Protein AF-A0A1V6MHF2-F1 (afdb_monomer_lite)

Sequence (76 aa):
MAGLLAAGRRGHPWTGWSFSAGWGSQEKLNVTLVEPELVVEVGVDVARDASGRWRHPARWHRARPDLSPADRRATG

Structure (mmCIF, N/CA/C/O backbone):
data_AF-A0A1V6MHF2-F1
#
_entry.id   AF-A0A1V6MHF2-F1
#
loop_
_atom_site.group_PDB
_atom_site.id
_atom_site.type_symbol
_atom_site.label_atom_id
_atom_site.label_alt_id
_atom_site.label_comp_id
_atom_site.label_asym_id
_atom_site.label_entity_id
_atom_site.label_seq_id
_atom_site.pdbx_PDB_ins_code
_atom_site.Cartn_x
_atom_site.Cartn_y
_atom_site.Cartn_z
_atom_site.occupancy
_atom_site.B_iso_or_equiv
_atom_site.auth_seq_id
_atom_site.auth_comp_id
_atom_site.auth_asym_id
_atom_site.auth_atom_id
_atom_site.pdbx_PDB_model_num
ATOM 1 N N . MET A 1 1 ? -7.496 1.285 -11.312 1.00 58.38 1 MET A N 1
ATOM 2 C CA . MET A 1 1 ? -6.805 0.230 -10.534 1.00 58.38 1 MET A CA 1
ATOM 3 C C . MET A 1 1 ? -7.272 -1.172 -10.903 1.00 58.38 1 MET A C 1
ATOM 5 O O . MET A 1 1 ? -6.462 -2.081 -10.777 1.00 58.38 1 MET A O 1
ATOM 9 N N . ALA A 1 2 ? -8.525 -1.382 -11.340 1.00 56.50 2 ALA A N 1
ATOM 10 C CA . ALA A 1 2 ? -8.943 -2.688 -11.856 1.00 56.50 2 ALA A CA 1
ATOM 11 C C . ALA A 1 2 ? -7.957 -3.163 -12.943 1.00 56.50 2 ALA A C 1
ATOM 13 O O . ALA A 1 2 ? -7.660 -2.402 -13.862 1.00 56.50 2 ALA A O 1
ATOM 14 N N . GLY A 1 3 ? -7.392 -4.359 -12.761 1.00 76.56 3 GLY A N 1
ATOM 15 C CA . GLY A 1 3 ? -6.377 -4.948 -13.643 1.00 76.56 3 GLY A CA 1
ATOM 16 C C . GLY A 1 3 ? -4.908 -4.761 -13.232 1.00 76.56 3 GLY A C 1
ATOM 17 O O . GLY A 1 3 ? -4.055 -5.396 -13.836 1.00 76.56 3 GLY A O 1
ATOM 18 N N . LEU A 1 4 ? -4.588 -3.946 -12.215 1.00 85.38 4 LEU A N 1
ATOM 19 C CA . LEU A 1 4 ? -3.196 -3.742 -11.755 1.00 85.38 4 LEU A CA 1
ATOM 20 C C . LEU A 1 4 ? -2.807 -4.577 -10.527 1.00 85.38 4 LEU A C 1
ATOM 22 O O . LEU A 1 4 ? -1.633 -4.644 -10.179 1.00 85.38 4 LEU A O 1
ATOM 26 N N . LEU A 1 5 ? -3.785 -5.164 -9.839 1.00 90.69 5 LEU A N 1
ATOM 27 C CA . LEU A 1 5 ? -3.559 -5.974 -8.647 1.00 90.69 5 LEU A CA 1
ATOM 28 C C . LEU A 1 5 ? -3.703 -7.450 -9.002 1.00 90.69 5 LEU A C 1
ATOM 30 O O . LEU A 1 5 ? -4.735 -7.859 -9.535 1.00 90.69 5 LEU A O 1
ATOM 34 N N . ALA A 1 6 ? -2.684 -8.237 -8.668 1.00 91.69 6 ALA A N 1
ATOM 35 C CA . ALA A 1 6 ? -2.746 -9.689 -8.718 1.00 91.69 6 ALA A CA 1
ATOM 36 C C . ALA A 1 6 ? -3.142 -10.234 -7.342 1.00 91.69 6 ALA A C 1
ATOM 38 O O . ALA A 1 6 ? -2.696 -9.726 -6.312 1.00 91.69 6 ALA A O 1
ATOM 39 N N . ALA A 1 7 ? -3.989 -11.263 -7.322 1.00 92.56 7 ALA A N 1
ATOM 40 C CA . ALA A 1 7 ? -4.369 -11.934 -6.084 1.00 92.56 7 ALA A CA 1
ATOM 41 C C . ALA A 1 7 ? -3.134 -12.522 -5.386 1.00 92.56 7 ALA A C 1
ATOM 43 O O . ALA A 1 7 ? -2.251 -13.058 -6.052 1.00 92.56 7 ALA A O 1
ATOM 44 N N . GLY A 1 8 ? -3.087 -12.440 -4.055 1.00 90.75 8 GLY A N 1
ATOM 45 C CA . GLY A 1 8 ? -1.977 -12.987 -3.282 1.00 90.75 8 GLY A CA 1
ATOM 46 C C . GLY A 1 8 ? -1.868 -14.505 -3.433 1.00 90.75 8 GLY A C 1
ATOM 47 O O . GLY A 1 8 ? -2.855 -15.237 -3.329 1.00 90.75 8 GLY A O 1
ATOM 48 N N . ARG A 1 9 ? -0.650 -14.989 -3.654 1.00 90.25 9 ARG A N 1
ATOM 49 C CA . ARG A 1 9 ? -0.319 -16.406 -3.792 1.00 90.25 9 ARG A CA 1
ATOM 50 C C . ARG A 1 9 ? -0.448 -17.165 -2.480 1.00 90.25 9 ARG A C 1
ATOM 52 O O . ARG A 1 9 ? -0.424 -16.612 -1.376 1.00 90.25 9 ARG A O 1
ATOM 59 N N . ARG A 1 10 ? -0.475 -18.494 -2.604 1.00 88.56 10 ARG A N 1
ATOM 60 C CA . ARG A 1 10 ? -0.360 -19.399 -1.458 1.00 88.56 10 ARG A CA 1
ATOM 61 C C . ARG A 1 10 ? 0.945 -19.117 -0.704 1.00 88.56 10 ARG A C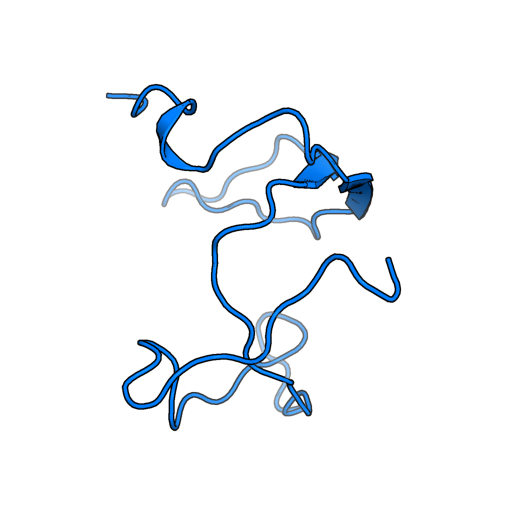 1
ATOM 63 O O . ARG A 1 10 ? 2.017 -19.132 -1.302 1.00 88.56 10 ARG A O 1
ATOM 70 N N . GLY A 1 11 ? 0.845 -18.891 0.605 1.00 88.44 11 GLY A N 1
ATOM 71 C CA . GLY A 1 11 ? 1.990 -18.518 1.441 1.00 88.44 11 GLY A CA 1
ATOM 72 C C . GLY A 1 11 ? 2.258 -17.013 1.501 1.00 88.44 11 GLY A C 1
ATOM 73 O O . GLY A 1 11 ? 3.358 -16.617 1.878 1.00 88.44 11 GLY A O 1
ATOM 74 N N . HIS A 1 12 ? 1.281 -16.171 1.144 1.00 89.88 12 HIS A N 1
ATOM 75 C CA . HIS A 1 12 ? 1.385 -14.729 1.348 1.00 89.88 12 HIS A CA 1
ATOM 76 C C . HIS A 1 12 ? 1.769 -14.419 2.815 1.00 89.88 12 HIS A C 1
ATOM 78 O O . HIS A 1 12 ? 1.113 -14.956 3.718 1.00 89.88 12 HIS A O 1
ATOM 84 N N . PRO A 1 13 ? 2.769 -13.552 3.083 1.00 89.69 13 PRO A N 1
ATOM 85 C CA . PRO A 1 13 ? 3.323 -13.337 4.429 1.00 89.69 13 PRO A CA 1
ATOM 86 C C . PRO A 1 13 ? 2.299 -12.926 5.492 1.00 89.69 13 PRO A C 1
ATOM 88 O O . PRO A 1 13 ? 2.487 -13.175 6.679 1.00 89.69 13 PRO A O 1
ATOM 91 N N . TRP A 1 14 ? 1.207 -12.295 5.060 1.00 92.31 14 TRP A N 1
ATOM 92 C CA . TRP A 1 14 ? 0.132 -11.818 5.936 1.00 92.31 14 TRP A CA 1
ATOM 93 C C . TRP A 1 14 ? -1.092 -12.736 6.002 1.00 92.31 14 TRP A C 1
ATOM 95 O O . TRP A 1 14 ? -2.148 -12.336 6.488 1.00 92.31 14 TRP A O 1
ATOM 105 N N . THR A 1 15 ? -0.985 -13.973 5.517 1.00 93.00 15 THR A N 1
ATOM 106 C CA . THR A 1 15 ? -2.062 -14.959 5.675 1.00 93.00 15 THR A CA 1
ATOM 107 C C . THR A 1 15 ? -2.344 -15.184 7.165 1.00 93.00 15 THR A C 1
ATOM 109 O O . THR A 1 15 ? -1.427 -15.462 7.932 1.00 93.00 15 THR A O 1
ATOM 112 N N . GLY A 1 16 ? -3.609 -15.052 7.579 1.00 91.81 16 GLY A N 1
ATOM 113 C CA . GLY A 1 16 ? -4.034 -15.214 8.978 1.00 91.81 16 GLY A CA 1
ATOM 114 C C . GLY A 1 16 ? -3.888 -13.966 9.859 1.00 91.81 16 GLY A C 1
ATOM 115 O O . GLY A 1 16 ? -4.256 -14.010 11.031 1.00 91.81 16 GLY A O 1
ATOM 116 N N . TRP A 1 17 ? -3.393 -12.848 9.320 1.00 92.50 17 TRP A N 1
ATOM 117 C CA . TRP A 1 17 ? -3.285 -11.591 10.064 1.00 92.50 17 TRP A CA 1
ATOM 118 C C . TRP A 1 17 ? -4.631 -10.856 10.131 1.00 92.50 17 TRP A C 1
ATOM 120 O O . TRP A 1 17 ? -5.461 -10.959 9.231 1.00 92.50 17 TRP A O 1
ATOM 130 N N . SER A 1 18 ? -4.838 -10.088 11.203 1.00 90.31 18 SER A N 1
ATOM 131 C CA . SER A 1 18 ? -5.969 -9.161 11.352 1.00 90.31 18 SER A CA 1
ATOM 132 C C . SER A 1 18 ? -5.467 -7.719 11.316 1.00 90.31 18 SER A C 1
ATOM 134 O O . SER A 1 18 ? -4.448 -7.408 11.928 1.00 90.31 18 SER A O 1
ATOM 136 N N . PHE A 1 19 ? -6.204 -6.841 10.637 1.00 87.81 19 PHE A N 1
ATOM 137 C CA . PHE A 1 19 ? -5.863 -5.425 10.471 1.00 87.81 19 PHE A CA 1
ATOM 138 C C . PHE A 1 19 ? -6.952 -4.541 11.080 1.00 87.81 19 PHE A C 1
ATOM 140 O O . PHE A 1 19 ? -8.127 -4.902 11.019 1.00 87.81 19 PHE A O 1
ATOM 147 N N . SER A 1 20 ? -6.581 -3.381 11.625 1.00 87.06 20 SER A N 1
ATOM 148 C CA . SER A 1 20 ? -7.518 -2.372 12.133 1.00 87.06 20 SER A CA 1
ATOM 149 C C . SER A 1 20 ? -7.255 -0.994 11.521 1.00 87.06 20 SER A C 1
ATOM 151 O O . SER A 1 20 ? -6.143 -0.693 11.086 1.00 87.06 20 SER A O 1
ATOM 153 N N . ALA A 1 21 ? -8.297 -0.156 11.466 1.00 78.00 21 ALA A N 1
ATOM 154 C CA . ALA A 1 21 ? -8.270 1.157 10.805 1.00 78.00 21 ALA A CA 1
ATOM 155 C C . ALA A 1 21 ? -7.403 2.214 11.517 1.00 78.00 21 ALA A C 1
ATOM 157 O O . ALA A 1 21 ? -7.100 3.260 10.945 1.00 78.00 21 ALA A O 1
ATOM 158 N N . GLY A 1 22 ? -7.003 1.966 12.765 1.00 74.00 22 GLY A N 1
ATOM 159 C CA . GLY A 1 22 ? -6.214 2.908 13.547 1.00 74.00 22 GLY A CA 1
ATOM 160 C C . GLY A 1 22 ? -5.875 2.382 14.934 1.00 74.00 22 GLY A C 1
ATOM 161 O O . GLY A 1 22 ? -6.433 1.390 15.409 1.00 74.00 22 GLY A O 1
ATOM 162 N N . TRP A 1 23 ? -4.943 3.065 15.592 1.00 69.69 23 TRP A N 1
ATOM 163 C CA . TRP A 1 23 ? -4.524 2.737 16.952 1.00 69.69 23 TRP A CA 1
ATOM 164 C C . TRP A 1 23 ? -5.709 2.800 17.925 1.00 69.69 23 TRP A C 1
ATOM 166 O O . TRP A 1 23 ? -6.448 3.780 17.944 1.00 69.69 23 TRP A O 1
ATOM 176 N N . GLY A 1 24 ? -5.898 1.744 18.717 1.00 73.19 24 GLY A N 1
ATOM 177 C CA . GLY A 1 24 ? -7.012 1.628 19.665 1.00 73.19 24 GLY A CA 1
ATOM 178 C C . GLY A 1 24 ? -8.352 1.204 19.051 1.00 73.19 24 GLY A C 1
ATOM 179 O O . GLY A 1 24 ? -9.262 0.863 19.803 1.00 73.19 24 GLY A O 1
ATOM 180 N N . SER A 1 25 ? -8.481 1.148 17.718 1.00 80.12 25 SER A N 1
ATOM 181 C CA . SER A 1 25 ? -9.688 0.608 17.085 1.00 80.12 25 SER A CA 1
ATOM 182 C C . SER A 1 25 ? -9.724 -0.916 17.195 1.00 80.12 25 SER A C 1
ATOM 184 O O . SER A 1 25 ? -8.759 -1.600 16.850 1.00 80.12 25 SER A O 1
ATOM 186 N N . GLN A 1 26 ? -10.862 -1.439 17.657 1.00 83.19 26 GLN A N 1
ATOM 187 C CA . GLN A 1 26 ? -11.175 -2.873 17.644 1.00 83.19 26 GLN A CA 1
ATOM 188 C C . GLN A 1 26 ? -11.821 -3.316 16.321 1.00 83.19 26 GLN A C 1
ATOM 190 O O . GLN A 1 26 ? -12.042 -4.510 16.116 1.00 83.19 26 GLN A O 1
ATOM 195 N N . GLU A 1 27 ? -12.137 -2.376 15.425 1.00 88.50 27 GLU A N 1
ATOM 196 C CA . GLU A 1 27 ? -12.726 -2.691 14.129 1.00 88.50 27 GLU A CA 1
ATOM 197 C C . GLU A 1 27 ? -11.724 -3.471 13.275 1.00 88.50 27 GLU A C 1
ATOM 199 O O . GLU A 1 27 ? -10.635 -2.983 12.960 1.00 88.50 27 GLU A O 1
ATOM 204 N N . LYS A 1 28 ? -12.109 -4.693 12.898 1.00 89.94 28 LYS A N 1
ATOM 205 C CA . LYS A 1 28 ? -11.330 -5.532 11.991 1.00 89.94 28 LYS A CA 1
ATOM 206 C C . LYS A 1 28 ? -11.698 -5.207 10.554 1.00 89.94 28 LYS A C 1
ATOM 208 O O . LYS A 1 28 ? -12.854 -5.332 10.158 1.00 89.94 28 LYS A O 1
ATOM 213 N N . LEU A 1 29 ? -10.694 -4.847 9.767 1.00 90.12 29 LEU A N 1
ATOM 214 C CA . LEU A 1 29 ? -10.856 -4.602 8.344 1.00 90.12 29 LEU A CA 1
ATOM 215 C C . LEU A 1 29 ? -11.008 -5.927 7.596 1.00 90.12 29 LEU A C 1
ATOM 217 O O . LEU A 1 29 ? -10.223 -6.858 7.790 1.00 90.12 29 LEU A O 1
ATOM 221 N N . ASN A 1 30 ? -11.987 -5.986 6.695 1.00 91.12 30 ASN A N 1
ATOM 222 C CA . ASN A 1 30 ? -12.053 -7.044 5.697 1.00 91.12 30 ASN A CA 1
ATOM 223 C C . ASN A 1 30 ? -11.047 -6.724 4.584 1.00 91.12 30 ASN A C 1
ATOM 225 O O . ASN A 1 30 ? -11.236 -5.770 3.828 1.00 91.12 30 ASN A O 1
ATOM 229 N N . VAL A 1 31 ? -9.954 -7.483 4.519 1.00 91.25 31 VAL A N 1
ATOM 230 C CA . VAL A 1 31 ? -8.838 -7.215 3.605 1.00 91.25 31 VAL A CA 1
ATOM 231 C C . VAL A 1 31 ? -8.739 -8.280 2.521 1.00 91.25 31 VAL A C 1
ATOM 233 O O . VAL A 1 31 ? -8.929 -9.467 2.769 1.00 91.25 31 VAL A O 1
ATOM 236 N N . THR A 1 32 ? -8.383 -7.856 1.311 1.00 92.88 32 THR A N 1
ATOM 237 C CA . THR A 1 32 ? -7.972 -8.759 0.229 1.00 92.88 32 THR A CA 1
ATOM 238 C C . THR A 1 32 ? -6.457 -8.688 0.096 1.00 92.88 32 THR A C 1
ATOM 240 O O . THR A 1 32 ? -5.912 -7.616 -0.165 1.00 92.88 32 THR A O 1
ATOM 243 N N . LEU A 1 33 ? -5.772 -9.815 0.299 1.00 93.75 33 LEU A N 1
ATOM 244 C CA . LEU A 1 33 ? -4.322 -9.901 0.123 1.00 93.75 33 LEU A CA 1
ATOM 245 C C . LEU A 1 33 ? -3.981 -9.975 -1.371 1.00 93.75 33 LEU A C 1
ATOM 247 O O . LEU A 1 33 ? -4.613 -10.711 -2.131 1.00 93.75 33 LEU A O 1
ATOM 251 N N . VAL A 1 34 ? -2.969 -9.216 -1.776 1.00 94.19 34 VAL A N 1
ATOM 252 C CA . VAL A 1 34 ? -2.513 -9.075 -3.165 1.00 94.19 34 VAL A CA 1
ATOM 253 C C . VAL A 1 34 ? -1.006 -9.276 -3.230 1.00 94.19 34 VAL A C 1
ATOM 255 O O . VAL A 1 34 ? -0.323 -9.104 -2.224 1.00 94.19 34 VAL A O 1
ATOM 258 N N . GLU A 1 35 ? -0.478 -9.620 -4.401 1.00 91.88 35 GLU A N 1
ATOM 259 C CA . GLU A 1 35 ? 0.973 -9.646 -4.603 1.00 91.88 35 GLU A CA 1
ATOM 260 C C . GLU A 1 35 ? 1.580 -8.252 -4.349 1.00 91.88 35 GLU A C 1
ATOM 262 O O . GLU A 1 35 ? 1.066 -7.261 -4.885 1.00 91.88 35 GLU A O 1
ATOM 267 N N . PRO A 1 36 ? 2.673 -8.141 -3.566 1.00 89.62 36 PRO A N 1
ATOM 268 C CA . PRO A 1 36 ? 3.274 -6.862 -3.181 1.00 89.62 36 PRO A CA 1
ATOM 269 C C . PRO A 1 36 ? 4.148 -6.249 -4.294 1.00 89.62 36 PRO A C 1
ATOM 271 O O . PRO A 1 36 ? 5.202 -5.682 -4.021 1.00 89.62 36 PRO A O 1
ATOM 274 N N . GLU A 1 37 ? 3.708 -6.359 -5.548 1.00 90.44 37 GLU A N 1
ATOM 275 C CA . GLU A 1 37 ? 4.476 -5.957 -6.734 1.00 90.44 37 GLU A CA 1
ATOM 276 C C . GLU A 1 37 ? 4.091 -4.564 -7.254 1.00 90.44 37 GLU A C 1
ATOM 278 O O . GLU A 1 37 ? 4.902 -3.874 -7.867 1.00 90.44 37 GLU A O 1
ATOM 283 N N . LEU A 1 38 ? 2.862 -4.101 -6.998 1.00 92.31 38 LEU A N 1
ATOM 284 C CA . LEU A 1 38 ? 2.424 -2.784 -7.461 1.00 92.31 38 LEU A CA 1
ATOM 285 C C . LEU A 1 38 ? 2.975 -1.666 -6.566 1.00 92.31 38 LEU A C 1
ATOM 287 O O . LEU A 1 38 ? 2.561 -1.511 -5.414 1.00 92.31 38 LEU A O 1
ATOM 291 N N . VAL A 1 39 ? 3.823 -0.806 -7.130 1.00 93.25 39 VAL A N 1
ATOM 292 C CA . VAL A 1 39 ? 4.267 0.425 -6.467 1.00 93.25 39 VAL A CA 1
ATOM 293 C C . VAL A 1 39 ? 3.196 1.515 -6.593 1.00 93.25 39 VAL A C 1
ATOM 295 O O . VAL A 1 39 ? 2.649 1.775 -7.669 1.00 93.25 39 VAL A O 1
ATOM 298 N N . VAL A 1 40 ? 2.909 2.200 -5.483 1.00 93.12 40 VAL A N 1
ATOM 299 C CA . VAL A 1 40 ? 2.026 3.375 -5.442 1.00 93.12 40 VAL A CA 1
ATOM 300 C C . VAL A 1 40 ? 2.728 4.571 -4.807 1.00 93.12 40 VAL A C 1
ATOM 302 O O . VAL A 1 40 ? 3.583 4.436 -3.928 1.00 93.12 40 VAL A O 1
ATOM 305 N N . GLU A 1 41 ? 2.347 5.756 -5.261 1.00 92.00 41 GLU A N 1
ATOM 306 C CA . GLU A 1 41 ? 2.726 7.028 -4.662 1.00 92.00 41 GLU A CA 1
ATOM 307 C C . GLU A 1 41 ? 1.691 7.409 -3.598 1.00 92.00 41 GLU A C 1
ATOM 309 O O . GLU A 1 41 ? 0.480 7.323 -3.837 1.00 92.00 41 GLU A O 1
ATOM 314 N N . VAL A 1 42 ? 2.167 7.809 -2.418 1.00 89.44 42 VAL A N 1
ATOM 315 C CA . VAL A 1 42 ? 1.329 8.203 -1.281 1.00 89.44 42 VAL A CA 1
ATOM 316 C C . VAL A 1 42 ? 1.836 9.496 -0.660 1.00 89.44 42 VAL A C 1
ATOM 318 O O . VAL A 1 42 ? 3.040 9.735 -0.608 1.00 89.44 42 VAL A O 1
ATOM 321 N N . GLY A 1 43 ? 0.908 10.311 -0.177 1.00 87.38 43 GLY A N 1
ATOM 322 C CA . GLY A 1 43 ? 1.181 11.529 0.568 1.00 87.38 43 GLY A CA 1
ATOM 323 C C . GLY A 1 43 ? 1.094 11.228 2.044 1.00 87.38 43 GLY A C 1
ATOM 324 O O . GLY A 1 43 ? 0.078 10.710 2.510 1.00 87.38 43 GLY A O 1
ATOM 325 N N . VAL A 1 44 ? 2.151 11.542 2.777 1.00 80.5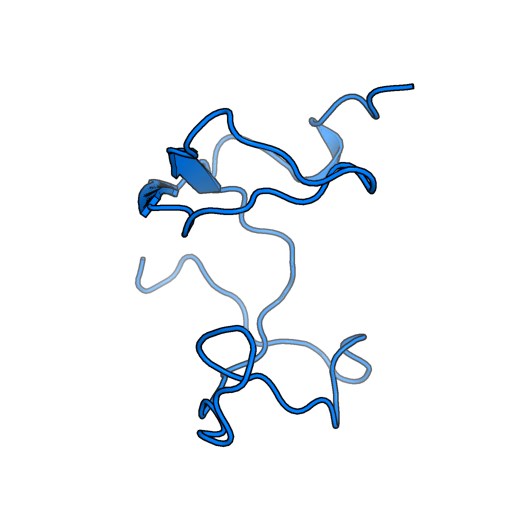0 44 VAL A N 1
ATOM 326 C CA . VAL A 1 44 ? 2.222 11.360 4.227 1.00 80.50 44 VAL A CA 1
ATOM 327 C C . VAL A 1 44 ? 2.538 12.694 4.883 1.00 80.50 44 VAL A C 1
ATOM 329 O O . VAL A 1 44 ? 3.303 13.492 4.343 1.00 80.50 44 VAL A O 1
ATOM 332 N N . ASP A 1 45 ? 1.951 12.935 6.050 1.00 76.25 45 ASP A N 1
ATOM 333 C CA . ASP A 1 45 ? 2.428 13.994 6.937 1.00 76.25 45 ASP A CA 1
ATOM 334 C C . ASP A 1 45 ? 3.790 13.569 7.509 1.00 76.25 45 ASP A C 1
ATOM 336 O O . ASP A 1 45 ? 3.985 12.407 7.875 1.00 76.25 45 ASP A O 1
ATOM 340 N N . VAL A 1 46 ? 4.730 14.513 7.580 1.00 70.00 46 VAL A N 1
ATOM 341 C CA . VAL A 1 46 ? 6.111 14.292 8.017 1.00 70.00 46 VAL A CA 1
ATOM 342 C C . VAL A 1 46 ? 6.248 13.904 9.499 1.00 70.00 46 VAL A C 1
ATOM 344 O O . VAL A 1 46 ? 7.327 13.489 9.926 1.00 70.00 46 VAL A O 1
ATOM 347 N N . ALA A 1 47 ? 5.185 14.006 10.300 1.00 75.88 47 ALA A N 1
ATOM 348 C CA . ALA A 1 47 ? 5.227 13.616 11.705 1.00 75.88 47 ALA A CA 1
ATOM 349 C C . ALA A 1 47 ? 5.468 12.102 11.879 1.00 75.88 47 ALA A C 1
ATOM 351 O O . ALA A 1 47 ? 4.599 11.264 11.606 1.00 75.88 47 ALA A O 1
ATOM 352 N N . ARG A 1 48 ? 6.645 11.751 12.404 1.00 78.38 48 ARG A N 1
ATOM 353 C CA . ARG A 1 48 ? 6.996 10.394 12.842 1.00 78.38 48 ARG A CA 1
ATOM 354 C C . ARG A 1 48 ? 6.915 10.272 14.359 1.00 78.38 48 ARG A C 1
ATOM 356 O O . ARG A 1 48 ? 7.115 11.250 15.077 1.00 78.38 48 ARG A O 1
ATOM 363 N N . ASP A 1 49 ? 6.594 9.083 14.854 1.00 80.06 49 ASP A N 1
ATOM 364 C CA . ASP A 1 49 ? 6.780 8.764 16.268 1.00 80.06 49 ASP A CA 1
ATOM 365 C C . ASP A 1 49 ? 8.257 8.465 16.578 1.00 80.06 49 ASP A C 1
ATOM 367 O O . ASP A 1 49 ? 9.094 8.379 15.676 1.00 80.06 49 ASP A O 1
ATOM 371 N N . ALA A 1 50 ? 8.585 8.294 17.861 1.00 79.69 50 ALA A N 1
ATOM 372 C CA . ALA A 1 50 ? 9.952 8.022 18.312 1.00 79.69 50 ALA A CA 1
ATOM 373 C C . ALA A 1 50 ? 10.557 6.724 17.732 1.00 79.69 50 ALA A C 1
ATOM 375 O O . ALA A 1 50 ? 11.767 6.537 17.787 1.00 79.69 50 ALA A O 1
ATOM 376 N N . SER A 1 51 ? 9.735 5.840 17.157 1.00 81.38 51 SER A N 1
ATOM 377 C CA . SER A 1 51 ? 10.164 4.612 16.475 1.00 81.38 51 SER A CA 1
ATOM 378 C C . SER A 1 51 ? 10.185 4.731 14.946 1.00 81.38 51 SER A C 1
ATOM 380 O O . SER A 1 51 ? 10.350 3.733 14.249 1.00 81.38 51 SER A O 1
ATOM 382 N N . GLY A 1 52 ? 10.005 5.941 14.408 1.00 76.69 52 GLY A N 1
ATOM 383 C CA . GLY A 1 52 ? 10.094 6.224 12.979 1.00 76.69 52 GLY A CA 1
ATOM 384 C C . GLY A 1 52 ? 8.836 5.900 12.170 1.00 76.69 52 GLY A C 1
ATOM 385 O O . GLY A 1 52 ? 8.874 6.025 10.945 1.00 76.69 52 GLY A O 1
ATOM 386 N N . ARG A 1 53 ? 7.719 5.518 12.807 1.00 75.31 53 ARG A N 1
ATOM 387 C CA . ARG A 1 53 ? 6.454 5.257 12.100 1.00 75.31 53 ARG A CA 1
ATOM 388 C C . ARG A 1 53 ? 5.721 6.562 11.824 1.00 75.31 53 ARG A C 1
ATOM 390 O O . ARG A 1 53 ? 5.683 7.445 12.679 1.00 75.31 53 ARG A O 1
ATOM 397 N N . TRP A 1 54 ? 5.103 6.675 10.651 1.00 74.94 54 TRP A N 1
ATOM 398 C CA . TRP A 1 54 ? 4.240 7.811 10.325 1.00 74.94 54 TRP A CA 1
ATOM 399 C C . TRP A 1 54 ? 3.030 7.844 11.257 1.00 74.94 54 TRP A C 1
ATOM 401 O O . TRP A 1 54 ? 2.337 6.839 11.417 1.00 74.94 54 TRP A O 1
ATOM 411 N N . ARG A 1 55 ? 2.781 8.999 11.880 1.00 70.94 55 ARG A N 1
ATOM 412 C CA . ARG A 1 55 ? 1.678 9.167 12.838 1.00 70.94 55 ARG A CA 1
ATOM 413 C C . ARG A 1 55 ? 0.331 9.405 12.167 1.00 70.94 55 ARG A C 1
ATOM 415 O O . ARG A 1 55 ? -0.697 9.197 12.804 1.00 70.94 55 ARG A O 1
ATOM 422 N N . HIS A 1 56 ? 0.329 9.833 10.906 1.00 75.81 56 HIS A N 1
ATOM 423 C CA . HIS A 1 56 ? -0.886 10.203 10.188 1.00 75.81 56 HIS A CA 1
ATOM 424 C C . HIS A 1 56 ? -1.157 9.281 8.993 1.00 75.81 56 HIS A C 1
ATOM 426 O O . HIS A 1 56 ? -0.211 8.747 8.405 1.00 75.81 56 HIS A O 1
ATOM 432 N N . PRO A 1 57 ? -2.438 9.104 8.610 1.00 75.88 57 PRO A N 1
ATOM 433 C CA . PRO A 1 57 ? -2.813 8.259 7.485 1.00 75.88 57 PRO A CA 1
ATOM 434 C C . PRO A 1 57 ? -2.130 8.681 6.182 1.00 75.88 57 PRO A C 1
ATOM 436 O O . PRO A 1 57 ? -2.176 9.849 5.791 1.00 75.88 57 PRO A O 1
ATOM 439 N N . ALA A 1 58 ? -1.549 7.707 5.483 1.00 82.88 58 ALA A N 1
ATOM 440 C CA . ALA A 1 58 ? -1.077 7.894 4.122 1.00 82.88 58 ALA A CA 1
ATOM 441 C C . ALA A 1 58 ? -2.277 8.065 3.180 1.00 82.88 58 ALA A C 1
ATOM 443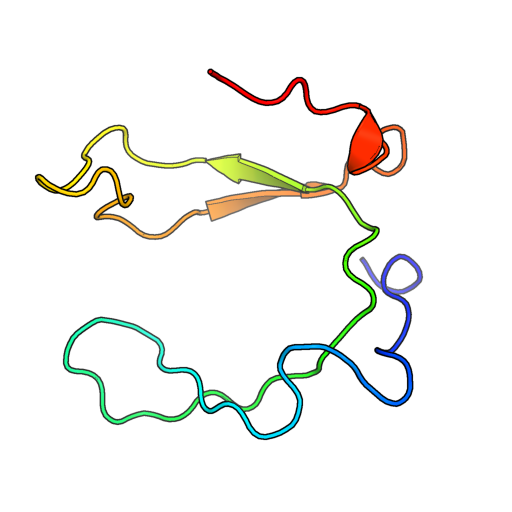 O O . ALA A 1 58 ? -3.203 7.252 3.183 1.00 82.88 58 ALA A O 1
ATOM 444 N N . ARG A 1 59 ? -2.259 9.109 2.353 1.00 86.69 59 ARG A N 1
ATOM 445 C CA . ARG A 1 59 ? -3.263 9.328 1.309 1.00 86.69 59 ARG A CA 1
ATOM 446 C C . ARG A 1 59 ? -2.739 8.786 -0.012 1.00 86.69 59 ARG A C 1
ATOM 448 O O . ARG A 1 59 ? -1.624 9.104 -0.410 1.00 86.69 59 ARG A O 1
ATOM 455 N N . TRP A 1 60 ? -3.536 7.972 -0.696 1.00 89.38 60 TRP A N 1
ATOM 456 C CA . TRP A 1 60 ? -3.190 7.483 -2.029 1.00 89.38 60 TRP A CA 1
ATOM 457 C C . TRP A 1 60 ? -3.137 8.640 -3.038 1.00 89.38 60 TRP A C 1
ATOM 459 O O . TRP A 1 60 ? -4.034 9.483 -3.045 1.00 89.38 60 TRP A O 1
ATOM 469 N N . HIS A 1 61 ? -2.110 8.661 -3.893 1.00 92.19 61 HIS A N 1
ATOM 470 C CA . HIS A 1 61 ? -1.994 9.625 -4.991 1.00 92.19 61 HIS A CA 1
ATOM 471 C C . HIS A 1 61 ? -2.176 8.979 -6.362 1.00 92.19 61 HIS A C 1
ATOM 473 O O . HIS A 1 61 ? -3.086 9.352 -7.096 1.00 92.19 61 HIS A O 1
ATOM 479 N N . ARG A 1 62 ? -1.297 8.039 -6.735 1.00 92.81 62 ARG A N 1
ATOM 480 C CA . ARG A 1 62 ? -1.345 7.365 -8.044 1.00 92.81 62 ARG A CA 1
ATOM 481 C C . ARG A 1 62 ? -0.594 6.037 -8.046 1.00 92.81 62 ARG A C 1
ATOM 483 O O . ARG A 1 62 ? 0.313 5.824 -7.244 1.00 92.81 62 ARG A O 1
ATOM 490 N N . ALA A 1 63 ? -0.945 5.158 -8.982 1.00 93.44 63 ALA A N 1
ATOM 491 C CA . ALA A 1 63 ? -0.158 3.962 -9.282 1.00 93.44 63 ALA A CA 1
ATOM 492 C C . ALA A 1 63 ? 1.105 4.314 -10.082 1.00 93.44 63 ALA A C 1
ATOM 494 O O . ALA A 1 63 ? 1.094 5.256 -10.877 1.00 93.44 63 ALA A O 1
ATOM 495 N N . ARG A 1 64 ? 2.172 3.537 -9.880 1.00 93.88 64 ARG A N 1
ATOM 496 C CA . ARG A 1 64 ? 3.453 3.640 -10.588 1.00 93.88 64 ARG A CA 1
ATOM 497 C C . ARG A 1 64 ? 3.828 2.289 -11.207 1.00 93.88 64 ARG A C 1
ATOM 499 O O . ARG A 1 64 ? 4.763 1.653 -10.736 1.00 93.88 64 ARG A O 1
ATOM 506 N N . PRO 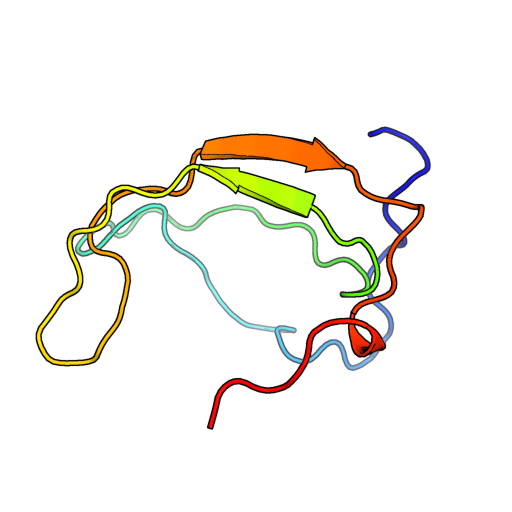A 1 65 ? 3.087 1.819 -12.228 1.00 90.88 65 PRO A N 1
ATOM 507 C CA . PRO A 1 65 ? 3.393 0.550 -12.896 1.00 90.88 65 PRO A CA 1
ATOM 508 C C . PRO A 1 65 ? 4.723 0.591 -13.666 1.00 90.88 65 PRO A C 1
ATOM 510 O O . PRO A 1 65 ? 5.217 -0.442 -14.095 1.00 90.88 65 PRO A O 1
ATOM 513 N N . ASP A 1 66 ? 5.287 1.786 -13.847 1.00 91.06 66 ASP A N 1
ATOM 514 C CA . ASP A 1 66 ? 6.618 2.035 -14.391 1.00 91.06 66 ASP A CA 1
ATOM 515 C C . ASP A 1 66 ? 7.756 1.757 -13.392 1.00 91.06 66 ASP A C 1
ATOM 517 O O . ASP A 1 66 ? 8.917 1.833 -13.781 1.00 91.06 66 ASP A O 1
ATOM 521 N N . LEU A 1 67 ? 7.440 1.457 -12.125 1.00 92.12 67 LEU A N 1
ATOM 522 C CA . LEU A 1 67 ? 8.406 1.151 -11.069 1.00 92.12 67 LEU A CA 1
ATOM 523 C C . LEU A 1 67 ? 8.199 -0.260 -10.510 1.00 92.12 67 LEU A C 1
ATOM 525 O O . LEU A 1 67 ? 7.073 -0.688 -10.256 1.00 92.12 67 LEU A O 1
ATOM 529 N N . SER A 1 68 ? 9.309 -0.929 -10.225 1.00 89.50 68 SER A N 1
ATOM 530 C CA . SER A 1 68 ? 9.389 -2.174 -9.465 1.00 89.50 68 SER A CA 1
ATOM 531 C C . SER A 1 68 ? 9.652 -1.895 -7.977 1.00 89.50 68 SER A C 1
ATOM 533 O O . SER A 1 68 ? 10.341 -0.924 -7.642 1.00 89.50 68 SER A O 1
ATOM 535 N N . PRO A 1 69 ? 9.188 -2.753 -7.046 1.00 87.69 69 PRO A N 1
ATOM 536 C CA . PRO A 1 69 ? 9.601 -2.685 -5.644 1.00 87.69 69 PRO A CA 1
ATOM 537 C C . PRO A 1 69 ? 11.127 -2.703 -5.459 1.00 87.69 69 PRO A C 1
ATOM 539 O O . PRO A 1 69 ? 11.635 -2.074 -4.530 1.00 87.69 69 PRO A O 1
ATOM 542 N N . ALA A 1 70 ? 11.855 -3.372 -6.361 1.00 88.19 70 ALA A N 1
ATOM 543 C CA . ALA A 1 70 ? 13.316 -3.442 -6.347 1.00 88.19 70 ALA A CA 1
ATOM 544 C C . ALA A 1 70 ? 14.000 -2.113 -6.723 1.00 88.19 70 ALA A C 1
ATOM 546 O O . ALA A 1 70 ? 15.160 -1.906 -6.369 1.00 88.19 70 ALA A O 1
ATOM 547 N N . ASP A 1 71 ? 13.290 -1.190 -7.381 1.00 83.81 71 ASP A N 1
ATOM 548 C CA . ASP A 1 71 ? 13.839 0.115 -7.777 1.00 83.81 71 ASP A CA 1
ATOM 549 C C . ASP A 1 71 ? 13.971 1.073 -6.586 1.00 83.81 71 ASP A C 1
ATOM 551 O O . ASP A 1 71 ? 14.662 2.095 -6.658 1.00 83.81 71 ASP A O 1
ATOM 555 N N . ARG A 1 72 ? 13.330 0.760 -5.450 1.00 65.62 72 ARG A N 1
ATOM 556 C CA . ARG A 1 72 ? 13.557 1.514 -4.220 1.00 65.62 72 ARG A CA 1
ATOM 557 C C . ARG A 1 72 ? 14.920 1.165 -3.644 1.00 65.62 72 ARG A C 1
ATOM 559 O O . ARG A 1 72 ? 15.135 0.089 -3.096 1.00 65.62 72 ARG A O 1
ATOM 566 N N . ARG A 1 73 ? 15.824 2.144 -3.676 1.00 56.91 73 ARG A N 1
ATOM 567 C CA . ARG A 1 73 ? 17.060 2.122 -2.888 1.00 56.91 73 ARG A C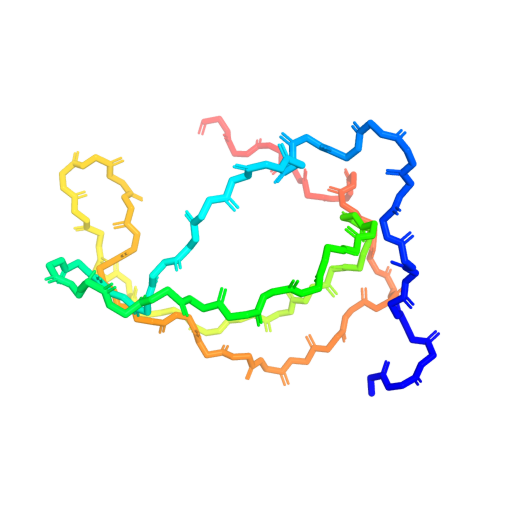A 1
ATOM 568 C C . ARG A 1 73 ? 16.696 1.924 -1.413 1.00 56.91 73 ARG A C 1
ATOM 570 O O . ARG A 1 73 ? 15.969 2.747 -0.856 1.00 56.91 73 ARG A O 1
ATOM 577 N N . ALA A 1 74 ? 17.204 0.862 -0.788 1.00 48.31 74 ALA A N 1
ATOM 578 C CA . ALA A 1 74 ? 17.122 0.702 0.658 1.00 48.31 74 ALA A CA 1
ATOM 579 C C 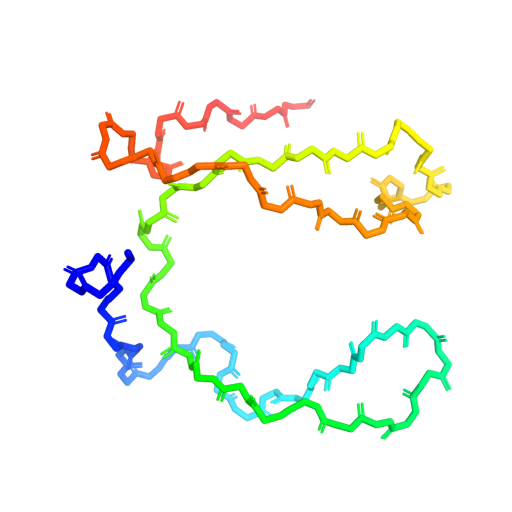. ALA A 1 74 ? 17.783 1.927 1.307 1.00 48.31 74 ALA A C 1
ATOM 581 O O . ALA A 1 74 ? 18.975 2.175 1.119 1.00 48.31 74 ALA A O 1
ATOM 582 N N . THR A 1 75 ? 16.992 2.753 1.986 1.00 44.16 75 THR A N 1
ATOM 583 C CA . THR A 1 75 ? 17.520 3.815 2.841 1.00 44.16 75 THR A CA 1
ATOM 584 C C . THR A 1 75 ? 18.242 3.129 3.999 1.00 44.16 75 THR A C 1
ATOM 586 O O . THR A 1 75 ? 17.605 2.379 4.739 1.00 44.16 75 THR A O 1
ATOM 589 N N . GLY A 1 76 ? 19.565 3.306 4.068 1.00 36.88 76 GLY A N 1
ATOM 590 C CA . GLY A 1 76 ? 20.377 2.942 5.233 1.00 36.88 76 GLY A CA 1
ATOM 591 C C . GLY A 1 76 ? 20.175 3.897 6.398 1.00 36.88 76 GLY A C 1
ATOM 592 O O . GLY A 1 76 ? 19.574 4.975 6.179 1.00 36.88 76 GLY A O 1
#

Organism: NCBI:txid114686

pLDDT: mean 83.05, std 12.15, range [36.88, 94.19]

Secondary structure (DSSP, 8-state):
-TTS-PBPPTT-TTTT---BSSTT--PBP----B-TT--EEEE--S-B-TTS-BSSPPEEEEE-TT--GGGS----

Foldseek 3Di:
DVPQWAFDDDPRVCVPPWDDPDPPDPDTDDDGDTDPWKDFDWDADPDADPVRHGPDDTHTDGTPPVDTPVPDDPDD

InterPro domains:
  IPR012340 Nucleic acid-binding, OB-fold [G3DSA:2.40.50.140] (2-73)

Radius of gyration: 14.6 Å; chains: 1; bounding box: 33×34×34 Å